Protein AF-A0A2D7C9S3-F1 (afdb_monomer)

Structure (mmCIF, N/CA/C/O backbone):
data_AF-A0A2D7C9S3-F1
#
_entry.id   AF-A0A2D7C9S3-F1
#
loop_
_atom_site.group_PDB
_atom_site.id
_atom_site.type_symbol
_atom_site.label_atom_id
_atom_site.label_alt_id
_atom_site.label_comp_id
_atom_site.label_asym_id
_atom_site.label_entity_id
_atom_site.label_seq_id
_atom_site.pdbx_PDB_ins_code
_atom_site.Cartn_x
_atom_site.Cartn_y
_atom_site.Cartn_z
_atom_site.occupancy
_atom_site.B_iso_or_equiv
_atom_site.auth_seq_id
_atom_site.auth_comp_id
_atom_site.auth_asym_id
_atom_site.auth_atom_id
_atom_site.pdbx_PDB_model_num
ATOM 1 N N . MET A 1 1 ? 10.545 8.474 28.467 1.00 36.41 1 MET A N 1
ATOM 2 C CA . MET A 1 1 ? 10.982 9.763 27.896 1.00 36.41 1 MET A CA 1
ATOM 3 C C . MET A 1 1 ? 9.740 10.433 27.355 1.00 36.41 1 MET A C 1
ATOM 5 O O . MET A 1 1 ? 9.223 9.983 26.340 1.00 36.41 1 MET A O 1
ATOM 9 N N . ASP A 1 2 ? 9.229 11.434 28.063 1.00 43.22 2 ASP A N 1
ATOM 10 C CA . ASP A 1 2 ? 8.095 12.221 27.586 1.00 43.22 2 ASP A CA 1
ATOM 11 C C . ASP A 1 2 ? 8.620 13.209 26.546 1.00 43.22 2 ASP A C 1
ATOM 13 O O . ASP A 1 2 ? 9.109 14.291 26.872 1.00 43.22 2 ASP A O 1
ATOM 17 N N . PHE A 1 3 ? 8.597 12.805 25.275 1.00 52.19 3 PHE A N 1
ATOM 18 C CA . PHE A 1 3 ? 8.871 13.719 24.173 1.00 52.19 3 PHE A CA 1
ATOM 19 C C . PHE A 1 3 ? 7.707 14.703 24.079 1.00 52.19 3 PHE A C 1
ATOM 21 O O . PHE A 1 3 ? 6.694 14.455 23.428 1.00 52.19 3 PHE A O 1
ATOM 28 N N . ASN A 1 4 ? 7.853 15.829 24.772 1.00 63.62 4 ASN A N 1
ATOM 29 C CA . ASN A 1 4 ? 6.900 16.928 24.772 1.00 63.62 4 ASN A CA 1
ATOM 30 C C . ASN A 1 4 ? 7.061 17.735 23.472 1.00 63.62 4 ASN A C 1
ATOM 32 O O . ASN A 1 4 ? 7.502 18.882 23.465 1.00 63.62 4 ASN A O 1
ATOM 36 N N . VAL A 1 5 ? 6.784 17.099 22.332 1.00 61.91 5 VAL A N 1
ATOM 37 C CA . VAL A 1 5 ? 6.751 17.793 21.043 1.00 61.91 5 VAL A CA 1
ATOM 38 C C . VAL A 1 5 ? 5.531 18.728 21.060 1.00 61.91 5 VAL A C 1
ATOM 40 O O . VAL A 1 5 ? 4.441 18.291 21.447 1.00 61.91 5 VAL A O 1
ATOM 43 N N . PRO A 1 6 ? 5.664 20.011 20.678 1.00 70.81 6 PRO A N 1
ATOM 44 C CA . PRO A 1 6 ? 4.542 20.944 20.657 1.00 70.81 6 PRO A CA 1
ATOM 45 C C . PRO A 1 6 ? 3.379 20.401 19.819 1.00 70.81 6 PRO A C 1
ATOM 47 O O . PRO A 1 6 ? 3.590 19.911 18.712 1.00 70.81 6 PRO A O 1
ATOM 50 N N . LYS A 1 7 ? 2.137 20.525 20.310 1.00 64.62 7 LYS A N 1
ATOM 51 C CA . LYS A 1 7 ? 0.936 20.019 19.613 1.00 64.62 7 LYS A CA 1
ATOM 52 C C . LYS A 1 7 ? 0.802 20.539 18.172 1.00 64.62 7 LYS A C 1
ATOM 54 O O . LYS A 1 7 ? 0.342 19.809 17.301 1.00 64.62 7 LYS A O 1
ATOM 59 N N . SER A 1 8 ? 1.249 21.771 17.923 1.00 57.06 8 SER A N 1
ATOM 60 C CA . SER A 1 8 ? 1.303 22.391 16.595 1.00 57.06 8 SER A CA 1
ATOM 61 C C . SER A 1 8 ? 2.258 21.670 15.641 1.00 57.06 8 SER A C 1
ATOM 63 O O . SER A 1 8 ? 1.963 21.555 14.454 1.00 57.06 8 SER A O 1
ATOM 65 N N . LEU A 1 9 ? 3.367 21.119 16.144 1.00 57.47 9 LEU A N 1
ATOM 66 C CA . LEU A 1 9 ? 4.327 20.401 15.315 1.00 57.47 9 LEU A CA 1
ATOM 67 C C . LEU A 1 9 ? 3.671 19.170 14.674 1.00 57.47 9 LEU A C 1
ATOM 69 O O . LEU A 1 9 ? 3.853 18.967 13.488 1.00 57.47 9 LEU A O 1
ATOM 73 N N . TYR A 1 10 ? 2.837 18.410 15.393 1.00 63.81 10 TYR A N 1
ATOM 74 C CA . TYR A 1 10 ? 2.215 17.184 14.864 1.00 63.81 10 TYR A CA 1
ATOM 75 C C . TYR A 1 10 ? 1.229 17.407 13.712 1.00 63.81 10 TYR A C 1
ATOM 77 O O . TYR A 1 10 ? 1.086 16.537 12.858 1.00 63.81 10 TYR A O 1
ATOM 85 N N . ALA A 1 11 ? 0.522 18.539 13.696 1.00 66.94 11 ALA A N 1
ATOM 86 C CA . ALA A 1 11 ? -0.452 18.835 12.646 1.00 66.94 11 ALA A CA 1
ATOM 87 C C . ALA A 1 11 ? 0.212 19.457 11.411 1.00 66.94 11 ALA A C 1
ATOM 89 O O . ALA A 1 11 ? -0.194 19.191 10.282 1.00 66.94 11 ALA A O 1
ATOM 90 N N . HIS A 1 12 ? 1.241 20.282 11.621 1.00 72.94 12 HIS A N 1
ATOM 91 C CA . HIS A 1 12 ? 1.916 20.983 10.534 1.00 72.94 12 HIS A CA 1
ATOM 92 C C . HIS A 1 12 ? 3.036 20.154 9.899 1.00 72.94 12 HIS A C 1
ATOM 94 O O . HIS A 1 12 ? 3.286 20.320 8.708 1.00 72.94 12 HIS A O 1
ATOM 100 N N . THR A 1 13 ? 3.684 19.239 10.631 1.00 75.75 13 THR A N 1
ATOM 101 C CA . THR A 1 13 ? 4.796 18.441 10.087 1.00 75.75 13 THR A CA 1
ATOM 102 C C . THR A 1 13 ? 4.417 17.596 8.871 1.00 75.75 13 THR A C 1
ATOM 104 O O . THR A 1 13 ? 5.169 17.669 7.900 1.00 75.75 13 THR A O 1
ATOM 107 N N . PRO A 1 14 ? 3.277 16.872 8.807 1.00 74.38 14 PRO A N 1
ATOM 108 C CA . PRO A 1 14 ? 2.945 16.081 7.622 1.00 74.38 14 PRO A CA 1
ATOM 109 C C . PRO A 1 14 ? 2.679 16.976 6.408 1.00 74.38 14 PRO A C 1
ATOM 111 O O . PRO A 1 14 ? 3.074 16.645 5.296 1.00 74.38 14 PRO A O 1
ATOM 114 N N . ILE A 1 15 ? 2.065 18.144 6.632 1.00 78.75 15 ILE A N 1
ATOM 115 C CA . ILE A 1 15 ? 1.752 19.121 5.584 1.00 78.75 15 ILE A CA 1
ATOM 116 C C . ILE A 1 15 ? 3.036 19.756 5.043 1.00 78.75 15 ILE A C 1
ATOM 118 O O . ILE A 1 15 ? 3.211 19.843 3.832 1.00 78.75 15 ILE A O 1
ATOM 122 N N . ILE A 1 16 ? 3.951 20.166 5.923 1.00 84.00 16 ILE A N 1
ATOM 123 C CA . ILE A 1 16 ? 5.240 20.754 5.535 1.00 84.00 16 ILE A CA 1
ATOM 124 C C . ILE A 1 16 ? 6.084 19.733 4.770 1.00 84.00 16 ILE A C 1
ATOM 126 O O . ILE A 1 16 ? 6.643 20.076 3.732 1.00 84.00 16 ILE A O 1
ATOM 130 N N . ILE A 1 17 ? 6.140 18.481 5.238 1.00 82.12 17 ILE A N 1
ATOM 131 C CA . ILE A 1 17 ? 6.834 17.396 4.531 1.00 82.12 17 ILE A CA 1
ATOM 132 C C . ILE A 1 17 ? 6.201 17.179 3.153 1.00 82.12 17 ILE A C 1
ATOM 134 O O . ILE A 1 17 ? 6.922 17.141 2.162 1.00 82.12 17 ILE A O 1
ATOM 138 N N . MET A 1 18 ? 4.870 17.108 3.066 1.00 80.94 18 MET A N 1
ATOM 139 C CA . MET A 1 18 ? 4.160 16.932 1.796 1.00 80.94 18 MET A CA 1
ATOM 140 C C . MET A 1 18 ? 4.457 18.071 0.810 1.00 80.94 18 MET A C 1
ATOM 142 O O . MET A 1 18 ? 4.811 17.808 -0.335 1.00 80.94 18 MET A O 1
ATOM 146 N N . ILE A 1 19 ? 4.370 19.330 1.250 1.00 86.50 19 ILE A N 1
ATOM 147 C CA . ILE A 1 19 ? 4.695 20.496 0.414 1.00 86.50 19 ILE A CA 1
ATOM 148 C C . ILE A 1 19 ? 6.166 20.457 -0.008 1.00 86.50 19 ILE A C 1
ATOM 150 O O . ILE A 1 19 ? 6.468 20.684 -1.175 1.00 86.50 19 ILE A O 1
ATOM 154 N N . GLY A 1 20 ? 7.078 20.134 0.911 1.00 87.81 20 GLY A N 1
ATOM 155 C CA . GLY A 1 20 ? 8.504 20.008 0.618 1.00 87.81 20 GLY A CA 1
ATOM 156 C C . GLY A 1 20 ? 8.798 18.941 -0.437 1.00 87.81 20 GLY A C 1
ATOM 157 O O . GLY A 1 20 ? 9.575 19.197 -1.354 1.00 87.81 20 GLY A O 1
ATOM 158 N N . LEU A 1 21 ? 8.137 17.783 -0.362 1.00 82.12 21 LEU A N 1
ATOM 159 C CA . LEU A 1 21 ? 8.250 16.715 -1.359 1.00 82.12 21 LEU A CA 1
ATOM 160 C C . LEU A 1 21 ? 7.707 17.151 -2.725 1.00 82.12 21 LEU A C 1
ATOM 162 O O . LEU A 1 21 ? 8.371 16.926 -3.734 1.00 82.12 21 LEU A O 1
ATOM 166 N N . ILE A 1 22 ? 6.553 17.826 -2.763 1.00 85.00 22 ILE A N 1
ATOM 167 C CA . ILE A 1 22 ? 5.975 18.364 -4.006 1.00 85.00 22 ILE A CA 1
ATOM 168 C C . ILE A 1 22 ? 6.915 19.397 -4.636 1.00 85.00 22 ILE A C 1
ATOM 170 O O . ILE A 1 22 ? 7.186 19.337 -5.832 1.00 85.00 22 ILE A O 1
ATOM 174 N N . LEU A 1 23 ? 7.447 20.332 -3.847 1.00 87.69 23 LEU A N 1
ATOM 175 C CA . LEU A 1 23 ? 8.379 21.344 -4.344 1.00 87.69 23 LEU A CA 1
ATOM 176 C C . LEU A 1 23 ? 9.685 20.717 -4.836 1.00 87.69 23 LEU A C 1
ATOM 178 O O . LEU A 1 23 ? 10.147 21.065 -5.918 1.00 87.69 23 LEU A O 1
ATOM 182 N N . CYS A 1 24 ? 10.250 19.768 -4.085 1.00 83.44 24 CYS A N 1
ATOM 183 C CA . CYS A 1 24 ? 11.428 19.005 -4.501 1.00 83.44 24 CYS A CA 1
ATOM 184 C C . CYS A 1 24 ? 11.190 18.322 -5.853 1.00 83.44 24 CYS A C 1
ATOM 186 O O . CYS A 1 24 ? 12.020 18.416 -6.753 1.00 83.44 24 CYS A O 1
ATOM 188 N N . PHE A 1 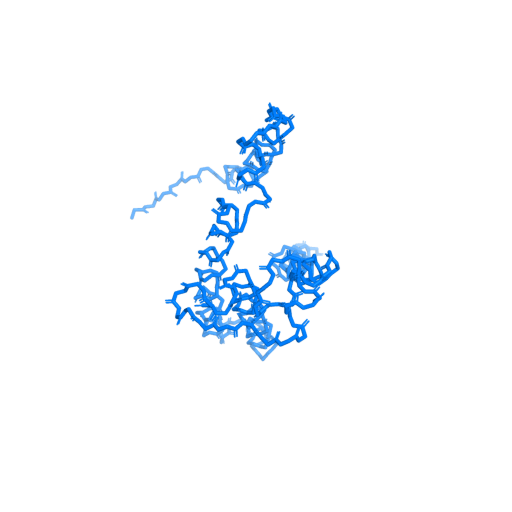25 ? 10.015 17.716 -6.022 1.00 79.69 25 PHE A N 1
ATOM 189 C CA . PHE A 1 25 ? 9.621 17.054 -7.258 1.00 79.69 25 PHE A CA 1
ATOM 190 C C . PHE A 1 25 ? 9.501 18.017 -8.445 1.00 79.69 25 PHE A C 1
ATOM 192 O O . PHE A 1 25 ? 10.015 17.728 -9.520 1.00 79.69 25 PHE A O 1
ATOM 199 N N . ILE A 1 26 ? 8.860 19.175 -8.260 1.00 83.75 26 ILE A N 1
ATOM 200 C CA . ILE A 1 26 ? 8.714 20.188 -9.320 1.00 83.75 26 ILE A CA 1
ATOM 201 C C . ILE A 1 26 ? 10.080 20.760 -9.730 1.00 83.75 26 ILE A C 1
ATOM 203 O O . ILE A 1 26 ? 10.286 21.109 -10.889 1.00 83.75 26 ILE A O 1
ATOM 207 N N . MET A 1 27 ? 11.010 20.867 -8.781 1.00 85.69 27 MET A N 1
ATOM 208 C CA . MET A 1 27 ? 12.343 21.434 -8.999 1.00 85.69 27 MET A CA 1
ATOM 209 C C . MET A 1 27 ? 13.360 20.412 -9.538 1.00 85.69 27 MET A C 1
ATOM 211 O O . MET A 1 27 ? 14.462 20.810 -9.913 1.00 85.69 27 MET A O 1
ATOM 215 N N . LEU A 1 28 ? 13.027 19.114 -9.578 1.00 83.19 28 LEU A N 1
ATOM 216 C CA . LEU A 1 28 ? 13.909 18.069 -10.104 1.00 83.19 28 LEU A CA 1
ATOM 217 C C . LEU A 1 28 ? 14.047 18.199 -11.6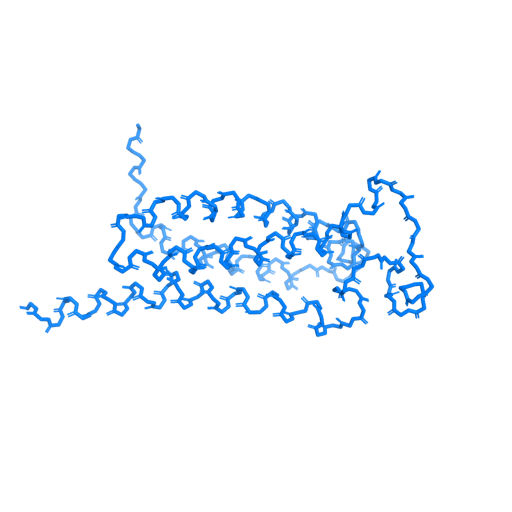34 1.00 83.19 28 LEU A C 1
ATOM 219 O O . LEU A 1 28 ? 13.047 18.094 -12.353 1.00 83.19 28 LEU A O 1
ATOM 223 N N . PRO A 1 29 ? 15.272 18.394 -12.163 1.00 84.12 29 PRO A N 1
ATOM 224 C CA . PRO A 1 29 ? 15.496 18.465 -13.601 1.00 84.12 29 PRO A CA 1
ATOM 225 C C . PRO A 1 29 ? 15.111 17.155 -14.290 1.00 84.12 29 PRO A C 1
ATOM 227 O O . PRO A 1 29 ? 15.515 16.078 -13.853 1.00 84.12 29 PRO A O 1
ATOM 230 N N . GLN A 1 30 ? 14.379 17.257 -15.400 1.00 81.62 30 GLN A N 1
ATOM 231 C CA . GLN A 1 30 ? 14.063 16.111 -16.252 1.00 81.62 30 GLN A CA 1
ATOM 232 C C . GLN A 1 30 ? 15.365 15.554 -16.851 1.00 81.62 30 GLN A C 1
ATOM 234 O O . GLN A 1 30 ? 16.146 16.295 -17.451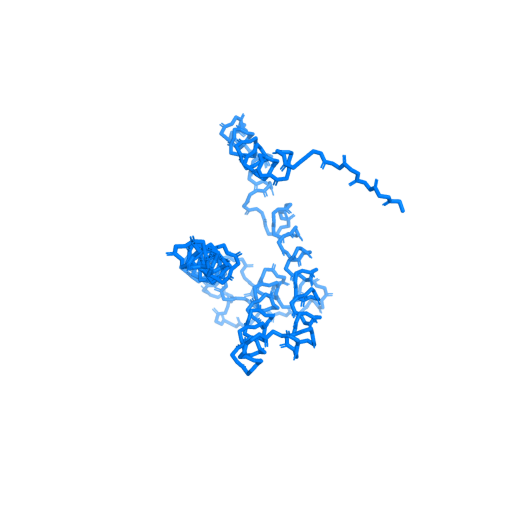 1.00 81.62 30 GLN A O 1
ATOM 239 N N . GLY A 1 31 ? 15.628 14.261 -16.661 1.00 83.38 31 GLY A N 1
ATOM 240 C CA . GLY A 1 31 ? 16.867 13.614 -17.092 1.00 83.38 31 GLY A CA 1
ATOM 241 C C . GLY A 1 31 ? 17.034 12.200 -16.524 1.00 83.38 31 GLY A C 1
ATOM 242 O O . GLY A 1 31 ? 16.142 11.710 -15.834 1.00 83.38 31 GLY A O 1
ATOM 243 N N . PRO A 1 32 ? 18.185 11.542 -16.752 1.00 83.44 32 PRO A N 1
ATOM 244 C CA . PRO A 1 32 ? 18.399 10.147 -16.349 1.00 83.44 32 PRO A CA 1
ATOM 245 C C . PRO A 1 32 ? 18.199 9.893 -14.850 1.00 83.44 32 PRO A C 1
ATOM 247 O O . PRO A 1 32 ? 17.701 8.846 -14.455 1.00 83.44 32 PRO A O 1
ATOM 250 N N . PHE A 1 33 ? 18.552 10.867 -14.008 1.00 80.75 33 PHE A N 1
ATOM 251 C CA . PHE A 1 33 ? 18.339 10.785 -12.563 1.00 80.75 33 PHE A CA 1
ATOM 252 C C . PHE A 1 33 ? 16.853 10.848 -12.178 1.00 80.75 33 PHE A C 1
ATOM 254 O O . PHE A 1 33 ? 16.417 10.114 -11.297 1.00 80.75 33 PHE A O 1
ATOM 261 N N . TYR A 1 34 ? 16.073 11.692 -12.861 1.00 81.25 34 TYR A N 1
ATOM 262 C CA . TYR A 1 34 ? 14.623 11.779 -12.681 1.00 81.25 34 TYR A CA 1
ATOM 263 C C . TYR A 1 34 ? 13.947 10.460 -13.070 1.00 81.25 34 TYR A C 1
ATOM 265 O O . TYR A 1 34 ? 13.181 9.909 -12.282 1.00 81.25 34 TYR A O 1
ATOM 273 N N . GLU A 1 35 ? 14.306 9.912 -14.234 1.00 79.00 35 GLU A N 1
ATOM 274 C CA . GLU A 1 35 ? 13.806 8.616 -14.705 1.00 79.00 35 GLU A CA 1
ATOM 275 C C . GLU A 1 35 ? 14.186 7.479 -13.748 1.00 79.00 35 GLU A C 1
ATOM 277 O O . GLU A 1 35 ? 13.344 6.653 -13.410 1.00 79.00 35 GLU A O 1
ATOM 282 N N . TRP A 1 36 ? 15.415 7.468 -13.225 1.00 80.12 36 TRP A N 1
ATOM 283 C CA . TRP A 1 36 ? 15.834 6.462 -12.249 1.00 80.12 36 TRP A CA 1
ATOM 284 C C . TRP A 1 36 ? 15.032 6.528 -10.941 1.00 80.12 36 TRP A C 1
ATOM 286 O O . TRP A 1 36 ? 14.607 5.493 -10.432 1.00 80.12 36 TRP A O 1
ATOM 296 N N . ILE A 1 37 ? 14.767 7.726 -10.407 1.00 77.31 37 ILE A N 1
ATOM 297 C CA . ILE A 1 37 ? 13.967 7.873 -9.181 1.00 77.31 37 ILE A CA 1
ATOM 298 C C . ILE A 1 37 ? 12.520 7.411 -9.394 1.00 77.31 37 ILE A C 1
ATOM 300 O O . ILE A 1 37 ? 11.959 6.786 -8.491 1.00 77.31 37 ILE A O 1
ATOM 304 N N . LEU A 1 38 ? 11.918 7.749 -10.541 1.00 72.56 38 LEU A N 1
ATOM 305 C CA . LEU A 1 38 ? 10.463 7.699 -10.732 1.00 72.56 38 LEU A CA 1
ATOM 306 C C . LEU A 1 38 ? 9.930 6.561 -11.582 1.00 72.56 38 LEU A C 1
ATOM 308 O O . LEU A 1 38 ? 8.784 6.174 -11.389 1.00 72.56 38 LEU A O 1
ATOM 312 N N . ARG A 1 39 ? 10.696 6.126 -12.576 1.00 66.62 39 ARG A N 1
ATOM 313 C CA . ARG A 1 39 ? 10.200 5.303 -13.686 1.00 66.62 39 ARG A CA 1
ATOM 314 C C . ARG A 1 39 ? 11.036 4.055 -13.929 1.00 66.62 39 ARG A C 1
ATOM 316 O O . ARG A 1 39 ? 10.744 3.312 -14.859 1.00 66.62 39 ARG A O 1
ATOM 323 N N . SER A 1 40 ? 12.089 3.841 -13.141 1.00 67.62 40 SER A N 1
ATOM 324 C CA . SER A 1 40 ? 12.868 2.613 -13.241 1.00 67.62 40 SER A CA 1
ATOM 325 C C . SER A 1 40 ? 12.276 1.513 -12.364 1.00 67.62 40 SER A C 1
ATOM 327 O O . SER A 1 40 ? 11.869 1.788 -11.243 1.00 67.62 40 SER A O 1
ATOM 329 N N . GLU A 1 41 ? 12.330 0.284 -12.880 1.00 58.00 41 GLU A N 1
ATOM 330 C CA . GLU A 1 41 ? 11.970 -1.008 -12.252 1.00 58.00 41 GLU A CA 1
ATOM 331 C C . GLU A 1 41 ? 12.775 -1.322 -10.968 1.00 58.00 41 GLU A C 1
ATOM 333 O O . GLU A 1 41 ? 12.473 -2.210 -10.177 1.00 58.00 41 GLU A O 1
ATOM 338 N N . TYR A 1 42 ? 13.870 -0.586 -10.758 1.00 64.81 42 TYR A N 1
ATOM 339 C CA . TYR A 1 42 ? 14.676 -0.611 -9.534 1.00 64.81 42 TYR A CA 1
ATOM 340 C C . TYR A 1 42 ? 14.692 0.765 -8.880 1.00 64.81 42 TYR A C 1
ATOM 342 O O . TYR A 1 42 ? 15.650 1.155 -8.200 1.00 64.81 42 TYR A O 1
ATOM 350 N N . GLY A 1 43 ? 13.638 1.529 -9.134 1.00 75.06 43 GLY A N 1
ATOM 351 C CA . GLY A 1 43 ? 13.523 2.903 -8.720 1.00 75.06 43 GLY A CA 1
ATOM 352 C C . GLY A 1 43 ? 13.496 2.999 -7.213 1.00 75.06 43 GLY A C 1
ATOM 353 O O . GLY A 1 43 ? 13.076 2.095 -6.481 1.00 75.06 43 GLY A O 1
ATOM 354 N N . VAL A 1 44 ? 13.954 4.145 -6.727 1.00 81.12 44 VAL A N 1
ATOM 355 C CA . VAL A 1 44 ? 13.918 4.444 -5.296 1.00 81.12 44 VAL A CA 1
ATOM 356 C C . VAL A 1 44 ? 12.475 4.379 -4.788 1.00 81.12 44 VAL A C 1
ATOM 358 O O . VAL A 1 44 ? 12.239 3.905 -3.681 1.00 81.12 44 VAL A O 1
ATOM 361 N N . ILE A 1 45 ? 11.502 4.809 -5.595 1.00 83.81 45 ILE A N 1
ATOM 362 C CA . ILE A 1 45 ? 10.099 4.879 -5.181 1.00 83.81 45 ILE A CA 1
ATOM 363 C C . ILE A 1 45 ? 9.451 3.502 -5.052 1.00 83.81 45 ILE A C 1
ATOM 365 O O . ILE A 1 45 ? 8.784 3.275 -4.045 1.00 83.81 45 ILE A O 1
ATOM 369 N N . GLU A 1 46 ? 9.655 2.583 -5.994 1.00 84.56 46 GLU A N 1
ATOM 370 C CA . GLU A 1 46 ? 9.089 1.227 -5.913 1.00 84.56 46 GLU A CA 1
ATOM 371 C C . GLU A 1 46 ? 9.637 0.494 -4.684 1.00 84.56 46 GLU A C 1
ATOM 373 O O . GLU A 1 46 ? 8.880 0.048 -3.823 1.00 84.56 46 GLU A O 1
ATOM 378 N N . ASN A 1 47 ? 10.962 0.512 -4.494 1.00 88.56 47 ASN A N 1
ATOM 379 C CA . ASN A 1 47 ? 11.607 -0.108 -3.332 1.00 88.56 47 ASN A CA 1
ATOM 380 C C . ASN A 1 47 ? 11.148 0.494 -1.997 1.00 88.56 47 ASN A C 1
ATOM 382 O O . ASN A 1 47 ? 10.902 -0.230 -1.026 1.00 88.56 47 ASN A O 1
ATOM 386 N N . LEU A 1 48 ? 11.006 1.821 -1.930 1.00 90.75 48 LEU A N 1
ATOM 387 C CA . LEU A 1 48 ? 10.437 2.473 -0.753 1.00 90.75 48 LEU A CA 1
ATOM 388 C C . LEU A 1 48 ? 8.969 2.089 -0.561 1.00 90.75 48 LEU A C 1
ATOM 390 O O . LEU A 1 48 ? 8.554 1.871 0.575 1.00 90.75 48 LEU A O 1
ATOM 394 N N . THR A 1 49 ? 8.189 1.964 -1.633 1.00 91.00 49 THR A N 1
ATOM 395 C CA . THR A 1 49 ? 6.782 1.552 -1.564 1.00 91.00 49 THR A CA 1
ATOM 396 C C . THR A 1 49 ? 6.662 0.137 -1.008 1.00 91.00 49 THR A C 1
ATOM 398 O O . THR A 1 49 ? 5.887 -0.066 -0.073 1.00 91.00 49 THR A O 1
ATOM 401 N N . ILE A 1 50 ? 7.483 -0.813 -1.465 1.00 93.88 50 ILE A N 1
ATOM 402 C CA . ILE A 1 50 ? 7.559 -2.175 -0.906 1.00 93.88 50 ILE A CA 1
ATOM 403 C C . ILE A 1 50 ? 7.883 -2.122 0.595 1.00 93.88 50 ILE A C 1
ATOM 405 O O . ILE A 1 50 ? 7.185 -2.721 1.416 1.00 93.88 50 ILE A O 1
ATOM 409 N N . LEU A 1 51 ? 8.912 -1.363 0.986 1.00 94.81 51 LEU A N 1
ATOM 410 C CA . LEU A 1 51 ? 9.323 -1.252 2.387 1.00 94.81 51 LEU A CA 1
ATOM 411 C C . LEU A 1 51 ? 8.219 -0.647 3.269 1.00 94.81 51 LEU A C 1
ATOM 413 O O . LEU A 1 51 ? 7.891 -1.188 4.329 1.00 94.81 51 LEU A O 1
ATOM 417 N N . TYR A 1 52 ? 7.637 0.476 2.849 1.00 94.12 52 TYR A N 1
ATOM 418 C CA . TYR A 1 52 ? 6.620 1.175 3.629 1.00 94.12 52 TYR A CA 1
ATOM 419 C C . TYR A 1 52 ? 5.309 0.398 3.697 1.00 94.12 52 TYR A C 1
ATOM 421 O O . TYR A 1 52 ? 4.694 0.365 4.763 1.00 94.12 52 TYR A O 1
ATOM 429 N N . THR A 1 53 ? 4.893 -0.264 2.615 1.00 95.69 53 THR A N 1
ATOM 430 C CA . THR A 1 53 ? 3.703 -1.128 2.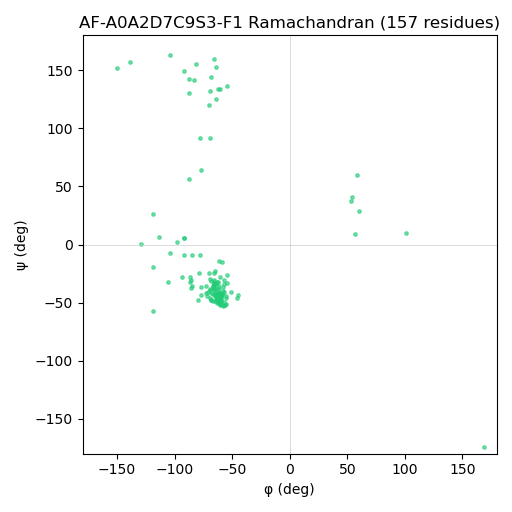629 1.00 95.69 53 THR A CA 1
ATOM 431 C C . THR A 1 53 ? 3.904 -2.343 3.530 1.00 95.69 53 THR A C 1
ATOM 433 O O . THR A 1 53 ? 2.995 -2.668 4.293 1.00 95.69 53 THR A O 1
ATOM 436 N N . ALA A 1 54 ? 5.100 -2.943 3.564 1.00 97.06 54 ALA A N 1
ATOM 437 C CA . ALA A 1 54 ? 5.425 -4.029 4.491 1.00 97.06 54 ALA A CA 1
ATOM 438 C C . ALA A 1 54 ? 5.367 -3.582 5.963 1.00 97.06 54 ALA A C 1
ATOM 440 O O . ALA A 1 54 ? 4.710 -4.222 6.790 1.00 97.06 54 ALA A O 1
ATOM 441 N N . ILE A 1 55 ? 5.994 -2.449 6.302 1.00 97.50 55 ILE A N 1
ATOM 442 C CA . ILE A 1 55 ? 5.933 -1.881 7.661 1.00 97.50 55 ILE A CA 1
ATOM 443 C C . ILE A 1 55 ? 4.482 -1.547 8.032 1.00 97.50 55 ILE A C 1
ATOM 445 O O . ILE A 1 55 ? 4.014 -1.899 9.119 1.00 97.50 55 ILE A O 1
ATOM 449 N N . ALA A 1 56 ? 3.746 -0.903 7.126 1.00 95.19 56 ALA A N 1
ATOM 450 C CA . ALA A 1 56 ? 2.351 -0.546 7.339 1.00 95.19 56 ALA A CA 1
ATOM 451 C C . ALA A 1 56 ? 1.460 -1.784 7.509 1.00 95.19 56 ALA A C 1
ATOM 453 O O . ALA A 1 56 ? 0.564 -1.762 8.351 1.00 95.19 56 ALA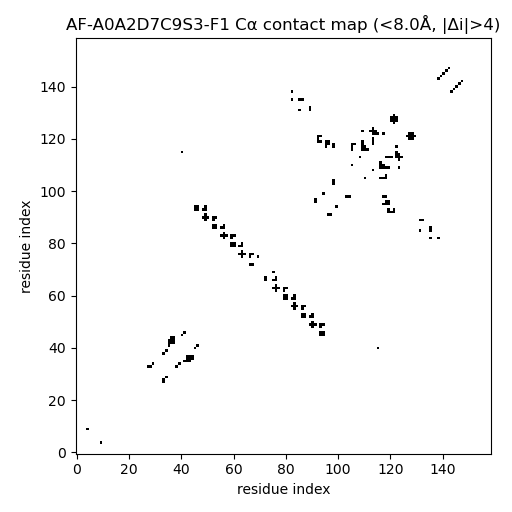 A O 1
ATOM 454 N N . ALA A 1 57 ? 1.713 -2.876 6.781 1.00 97.44 57 ALA A N 1
ATOM 455 C CA . ALA A 1 57 ? 0.982 -4.131 6.932 1.00 97.44 57 ALA A CA 1
ATOM 456 C C . ALA A 1 57 ? 1.195 -4.739 8.327 1.00 97.44 57 ALA A C 1
ATOM 458 O O . ALA A 1 57 ? 0.232 -5.155 8.969 1.00 97.44 57 ALA A O 1
ATOM 459 N N . ILE 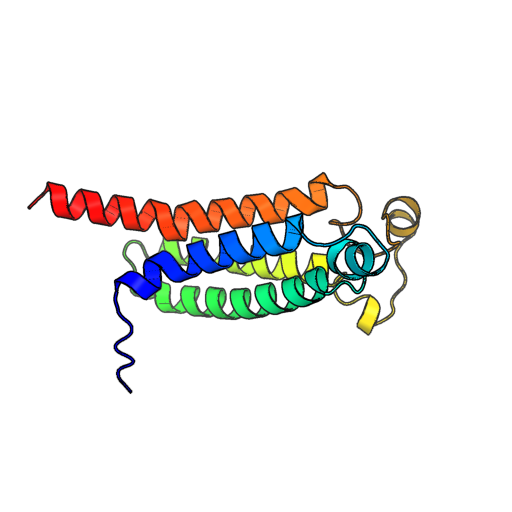A 1 58 ? 2.425 -4.712 8.854 1.00 97.44 58 ILE A N 1
ATOM 460 C CA . ILE A 1 58 ? 2.718 -5.160 10.228 1.00 97.44 58 ILE A CA 1
ATOM 461 C C . ILE A 1 58 ? 1.956 -4.306 11.250 1.00 97.44 58 ILE A C 1
ATOM 463 O O . ILE A 1 58 ? 1.361 -4.834 12.195 1.00 97.44 58 ILE A O 1
ATOM 467 N N . ILE A 1 59 ? 1.938 -2.985 11.059 1.00 95.62 59 ILE A N 1
ATOM 468 C CA . ILE A 1 59 ? 1.176 -2.069 11.915 1.00 95.62 59 ILE A CA 1
ATOM 469 C C . ILE A 1 59 ? -0.322 -2.388 11.831 1.00 95.62 59 ILE A C 1
ATOM 471 O O . ILE A 1 59 ? -0.959 -2.575 12.868 1.00 95.62 59 ILE A O 1
ATOM 475 N N . ALA A 1 60 ? -0.881 -2.516 10.625 1.00 95.19 60 ALA A N 1
ATOM 476 C CA . ALA A 1 60 ? -2.289 -2.838 10.400 1.00 95.19 60 ALA A CA 1
ATOM 477 C C . ALA A 1 60 ? -2.677 -4.175 11.046 1.00 95.19 60 ALA A C 1
ATOM 479 O O . ALA A 1 60 ? -3.693 -4.255 11.736 1.00 95.19 60 ALA A O 1
ATOM 480 N N . TYR A 1 61 ? -1.831 -5.198 10.927 1.00 97.00 61 TYR A N 1
ATOM 481 C CA . TYR A 1 61 ? -2.025 -6.483 11.592 1.00 97.00 61 TYR A CA 1
ATOM 482 C C . TYR A 1 61 ? -2.093 -6.350 13.120 1.00 97.00 61 TYR A C 1
ATOM 484 O O . TYR A 1 61 ? -2.963 -6.934 13.772 1.00 97.00 61 TYR A O 1
ATOM 492 N N . ASN A 1 62 ? -1.219 -5.537 13.716 1.00 95.31 62 ASN A N 1
ATOM 493 C CA . ASN A 1 62 ? -1.275 -5.265 15.152 1.00 95.31 62 ASN A CA 1
ATOM 494 C C . ASN A 1 62 ? -2.541 -4.480 15.541 1.00 95.31 62 ASN A C 1
ATOM 496 O O . ASN A 1 62 ? -3.140 -4.768 16.581 1.00 95.31 62 ASN A O 1
ATOM 500 N N . LEU A 1 63 ? -3.018 -3.564 14.691 1.00 92.81 63 LEU A N 1
ATOM 501 C CA . LEU A 1 63 ? -4.277 -2.837 14.907 1.00 92.81 63 LEU A CA 1
ATOM 502 C C . LEU A 1 63 ? -5.504 -3.759 14.916 1.00 92.81 63 LEU A C 1
ATOM 504 O O . LEU A 1 63 ? -6.432 -3.520 15.692 1.00 92.81 63 LEU A O 1
ATOM 508 N N . ILE A 1 64 ? -5.501 -4.861 14.155 1.00 94.88 64 ILE A N 1
ATOM 509 C CA . ILE A 1 64 ? -6.563 -5.883 14.234 1.00 94.88 64 ILE A CA 1
ATOM 510 C C . ILE A 1 64 ? -6.683 -6.416 15.668 1.00 94.88 64 ILE A C 1
ATOM 512 O O . ILE A 1 64 ? -7.793 -6.576 16.176 1.00 94.88 64 ILE A O 1
ATOM 516 N N . LYS A 1 65 ? -5.564 -6.642 16.365 1.00 92.19 65 LYS A N 1
ATOM 517 C CA . LYS A 1 65 ? -5.567 -7.128 17.757 1.00 92.19 65 LYS A CA 1
ATOM 518 C C . LYS A 1 65 ? -6.053 -6.054 18.733 1.00 92.19 65 LYS A C 1
ATOM 520 O O . LYS A 1 65 ? -6.839 -6.359 19.630 1.00 92.19 65 LYS A O 1
ATOM 525 N N . LEU A 1 66 ? -5.635 -4.802 18.533 1.00 90.31 66 LEU A N 1
ATOM 526 C CA . LEU A 1 66 ? -6.047 -3.666 19.370 1.00 90.31 66 LEU A CA 1
ATOM 527 C C . LEU A 1 66 ? -7.521 -3.284 19.183 1.00 90.31 66 LEU A C 1
ATOM 529 O O . LEU A 1 66 ? -8.135 -2.744 20.101 1.00 90.31 66 LEU A O 1
ATOM 533 N N . SER A 1 67 ? -8.119 -3.602 18.033 1.00 89.38 67 SER A N 1
ATOM 534 C CA . SER A 1 67 ? -9.520 -3.271 17.738 1.00 89.38 67 SER A CA 1
ATOM 535 C C . SER A 1 67 ? -10.541 -3.907 18.694 1.00 89.38 67 SER A C 1
ATOM 537 O O . SER A 1 67 ? -11.681 -3.451 18.764 1.00 89.38 67 SER A O 1
ATOM 539 N N . ASN A 1 68 ? -10.130 -4.902 19.492 1.00 87.69 68 ASN A N 1
ATOM 540 C CA . ASN A 1 68 ? -10.912 -5.435 20.614 1.00 87.69 68 ASN A CA 1
ATOM 541 C C . ASN A 1 68 ? -11.347 -4.360 21.621 1.00 87.69 68 ASN A C 1
ATOM 543 O O . ASN A 1 68 ? -12.368 -4.527 22.278 1.00 87.69 68 ASN A O 1
ATOM 547 N N . HIS A 1 69 ? -10.600 -3.260 21.720 1.00 86.75 69 HIS A N 1
ATOM 548 C CA . HIS A 1 69 ? -10.882 -2.155 22.636 1.00 86.75 69 HIS A CA 1
ATOM 549 C C . HIS A 1 69 ? -11.616 -0.981 21.970 1.00 86.75 69 HIS A C 1
ATOM 551 O O . HIS A 1 69 ? -11.858 0.035 22.618 1.00 86.75 69 HIS A O 1
ATOM 557 N N . LEU A 1 70 ? -11.960 -1.092 20.683 1.00 83.50 70 LEU A N 1
ATOM 558 C CA . LEU A 1 70 ? -12.661 -0.041 19.946 1.00 83.50 70 LEU A CA 1
ATOM 559 C C . LEU A 1 70 ? -14.185 -0.225 20.001 1.00 83.50 70 LEU A C 1
ATOM 561 O O . LEU A 1 70 ? -14.670 -1.362 20.040 1.00 83.50 70 LEU A O 1
ATOM 565 N N . PRO A 1 71 ? -14.959 0.878 19.949 1.00 77.50 71 PRO A N 1
ATOM 566 C CA . PRO A 1 71 ? -16.407 0.798 19.804 1.00 77.50 71 PRO A CA 1
ATOM 567 C C . PRO A 1 71 ? -16.743 0.089 18.489 1.00 77.50 71 PRO A C 1
ATOM 569 O O . PRO A 1 71 ? -16.165 0.405 17.458 1.00 77.50 71 PRO A O 1
ATOM 572 N N . ASN A 1 72 ? -17.674 -0.866 18.508 1.00 85.94 72 ASN A N 1
ATOM 573 C CA . ASN A 1 72 ? -17.973 -1.717 17.349 1.00 85.94 72 ASN A CA 1
ATOM 574 C C . ASN A 1 72 ? -16.746 -2.518 16.855 1.00 85.94 72 ASN A C 1
ATOM 576 O O . ASN A 1 72 ? -16.308 -2.424 15.706 1.00 85.94 72 ASN A O 1
ATOM 580 N N . THR A 1 73 ? -16.205 -3.351 17.748 1.00 89.94 73 THR A N 1
ATOM 581 C CA . THR A 1 73 ? -15.040 -4.222 17.524 1.00 89.94 73 THR A CA 1
ATOM 582 C C . THR A 1 73 ? -15.071 -4.974 16.194 1.00 89.94 73 THR A C 1
ATOM 584 O O . THR A 1 73 ? -14.053 -5.058 15.511 1.00 89.94 73 THR A O 1
ATOM 587 N N . ARG A 1 74 ? -16.224 -5.539 15.806 1.00 93.25 74 ARG A N 1
ATOM 588 C CA . ARG A 1 74 ? -16.330 -6.348 14.582 1.00 93.25 74 ARG A CA 1
ATOM 589 C C . ARG A 1 74 ? -16.032 -5.520 13.337 1.00 93.25 74 ARG A C 1
ATOM 591 O O . ARG A 1 74 ? -15.291 -5.985 12.478 1.00 93.25 74 ARG A O 1
ATOM 598 N N . PHE A 1 75 ? -16.581 -4.309 13.265 1.00 91.44 75 PHE A N 1
ATOM 599 C CA . PHE A 1 75 ? -16.342 -3.403 12.149 1.00 91.44 75 PHE A CA 1
ATOM 600 C C . PHE A 1 75 ? -14.854 -3.066 12.023 1.00 91.44 75 PHE A C 1
ATOM 602 O O . PHE A 1 75 ? -14.269 -3.292 10.968 1.00 91.44 75 PHE A O 1
ATOM 609 N N . PHE A 1 76 ? -14.215 -2.616 13.109 1.00 90.94 76 PHE A N 1
ATOM 610 C CA . PHE A 1 76 ? -12.799 -2.235 13.071 1.00 90.94 76 PHE A CA 1
ATOM 611 C C . PHE A 1 76 ? -11.859 -3.413 12.808 1.00 90.94 76 PHE A C 1
ATOM 613 O O . PHE A 1 76 ? -10.875 -3.245 12.093 1.00 90.94 76 PHE A O 1
ATOM 620 N N . LYS A 1 77 ? -12.172 -4.615 13.311 1.00 94.56 77 LYS A N 1
ATOM 621 C CA . LYS A 1 77 ? -11.427 -5.832 12.949 1.00 94.56 77 LYS A CA 1
ATOM 622 C C . LYS A 1 77 ? -11.431 -6.067 11.448 1.00 94.56 77 LYS A C 1
ATOM 624 O O . LYS A 1 77 ? -10.369 -6.257 10.868 1.00 94.56 77 LYS A O 1
ATOM 629 N N . VAL A 1 78 ? -12.617 -6.061 10.837 1.00 94.75 78 VAL A N 1
ATOM 630 C CA . VAL A 1 78 ? -12.766 -6.282 9.392 1.00 94.75 78 VAL A CA 1
ATOM 631 C C . VAL A 1 78 ? -12.081 -5.163 8.616 1.00 94.75 78 VAL A C 1
ATOM 633 O O . VAL A 1 78 ? -11.343 -5.446 7.680 1.00 94.75 78 VAL A O 1
ATOM 636 N N . TRP A 1 79 ? -12.254 -3.912 9.041 1.00 93.06 79 TRP A N 1
ATOM 637 C CA . TRP A 1 79 ? -11.622 -2.756 8.415 1.00 93.06 79 TRP A CA 1
ATOM 638 C C . TRP A 1 79 ? -10.094 -2.870 8.394 1.00 93.06 79 TRP A C 1
ATOM 640 O O . TRP A 1 79 ? -9.490 -2.797 7.328 1.00 93.06 79 TRP A O 1
ATOM 650 N N . PHE A 1 80 ? -9.458 -3.112 9.546 1.00 94.25 80 PHE A N 1
ATOM 651 C CA . PHE A 1 80 ? -8.002 -3.262 9.613 1.00 94.25 80 PHE A CA 1
ATOM 652 C C . PHE A 1 80 ? -7.503 -4.533 8.926 1.00 94.25 80 PHE A C 1
ATOM 654 O O . PHE A 1 80 ? -6.409 -4.515 8.372 1.00 94.25 80 PHE A O 1
ATOM 661 N N . ALA A 1 81 ? -8.290 -5.614 8.915 1.00 96.31 81 ALA A N 1
ATOM 662 C CA . ALA A 1 81 ? -7.950 -6.824 8.172 1.00 96.31 81 ALA A CA 1
ATOM 663 C C . ALA A 1 81 ? -7.920 -6.565 6.663 1.00 96.31 81 ALA A C 1
ATOM 665 O O . ALA A 1 81 ? -6.928 -6.890 6.017 1.00 96.31 81 ALA A O 1
ATOM 666 N N . LEU A 1 82 ? -8.953 -5.919 6.116 1.00 95.75 82 LEU A N 1
ATOM 667 C CA . LEU A 1 82 ? -8.980 -5.516 4.710 1.00 95.75 82 LEU A CA 1
ATOM 668 C C . LEU A 1 82 ? -7.826 -4.564 4.391 1.00 95.75 82 LEU A C 1
ATOM 670 O O . LEU A 1 82 ? -7.122 -4.776 3.414 1.00 95.75 82 LEU A O 1
ATOM 674 N N . PHE A 1 83 ? -7.573 -3.574 5.249 1.00 95.00 83 PHE A N 1
ATOM 675 C CA . PHE A 1 83 ? -6.469 -2.632 5.066 1.00 95.00 83 PHE A CA 1
ATOM 676 C C . PHE A 1 83 ? -5.102 -3.335 5.057 1.00 95.00 83 PHE A C 1
ATOM 678 O O . PHE A 1 83 ? -4.260 -3.047 4.212 1.00 95.00 83 PHE A O 1
ATOM 685 N N . CYS A 1 84 ? -4.895 -4.298 5.960 1.00 97.00 84 CYS A N 1
ATOM 686 C CA . CYS A 1 84 ? -3.688 -5.121 6.010 1.00 97.00 84 CYS A CA 1
ATOM 687 C C . CYS A 1 84 ? -3.512 -5.953 4.734 1.00 97.00 84 CYS A C 1
ATOM 689 O O . CYS A 1 84 ? -2.414 -5.997 4.189 1.00 97.00 84 CYS A O 1
ATOM 691 N N . ILE A 1 85 ? -4.580 -6.594 4.249 1.00 97.50 85 ILE A N 1
ATOM 692 C CA . ILE A 1 85 ? -4.551 -7.386 3.012 1.00 97.50 85 ILE A CA 1
ATOM 693 C C . ILE A 1 85 ? -4.229 -6.488 1.816 1.00 97.50 85 ILE A C 1
ATOM 695 O O . ILE A 1 85 ? -3.358 -6.834 1.026 1.00 97.50 85 ILE A O 1
ATOM 699 N N . SER A 1 86 ? -4.865 -5.320 1.712 1.00 96.50 86 SER A N 1
ATOM 700 C CA . SER A 1 86 ? -4.602 -4.362 0.634 1.00 96.50 86 SER A CA 1
ATOM 701 C C . SER A 1 86 ? -3.157 -3.860 0.634 1.00 96.50 86 SER A C 1
ATOM 703 O O . SER A 1 86 ? -2.574 -3.699 -0.431 1.00 96.50 86 SER A O 1
ATOM 705 N N . LEU A 1 87 ? -2.565 -3.637 1.812 1.00 97.25 87 LEU A N 1
ATOM 706 C CA . LEU A 1 87 ? -1.155 -3.254 1.940 1.00 97.25 87 LEU A CA 1
ATOM 707 C C . LEU A 1 87 ? -0.208 -4.372 1.497 1.00 97.25 87 LEU A C 1
ATOM 709 O O . LEU A 1 87 ? 0.755 -4.096 0.791 1.00 97.25 87 LEU A O 1
ATOM 713 N N . ILE A 1 88 ? -0.492 -5.621 1.881 1.00 97.81 88 ILE A N 1
ATOM 714 C CA . ILE A 1 88 ? 0.288 -6.786 1.435 1.00 97.81 88 ILE A CA 1
ATOM 715 C C . ILE A 1 88 ? 0.179 -6.940 -0.081 1.00 97.81 88 ILE A C 1
ATOM 717 O O . ILE A 1 88 ? 1.197 -7.097 -0.740 1.00 97.81 88 ILE A O 1
ATOM 721 N N . TYR A 1 89 ? -1.035 -6.860 -0.628 1.00 96.94 89 TYR A N 1
ATOM 722 C CA . TYR A 1 89 ? -1.269 -6.915 -2.069 1.00 96.94 89 TYR A CA 1
ATOM 723 C C . TYR A 1 89 ? -0.464 -5.840 -2.803 1.00 96.94 89 TYR A C 1
ATOM 725 O O . TYR A 1 89 ? 0.287 -6.169 -3.710 1.00 96.94 89 TYR A O 1
ATOM 733 N N . LEU A 1 90 ? -0.552 -4.577 -2.367 1.00 96.38 90 LEU A N 1
ATOM 734 C CA . LEU A 1 90 ? 0.181 -3.480 -2.999 1.00 96.38 90 LEU A CA 1
ATOM 735 C C . LEU A 1 90 ? 1.699 -3.695 -2.936 1.00 96.38 90 LEU A C 1
ATOM 737 O O . LEU A 1 90 ? 2.378 -3.503 -3.934 1.00 96.38 90 LEU A O 1
ATOM 741 N N . GLY A 1 91 ? 2.230 -4.118 -1.786 1.00 95.94 91 GLY A N 1
ATOM 742 C CA . GLY A 1 91 ? 3.660 -4.395 -1.648 1.00 95.94 91 GLY A CA 1
ATOM 743 C C . GLY A 1 91 ? 4.136 -5.579 -2.492 1.00 95.94 91 GLY A C 1
ATOM 744 O O . GLY A 1 91 ? 5.258 -5.552 -2.983 1.00 95.94 91 GLY A O 1
ATOM 745 N N . LEU A 1 92 ? 3.301 -6.607 -2.675 1.00 96.19 92 LEU A N 1
ATOM 746 C CA . LEU A 1 92 ? 3.615 -7.744 -3.542 1.00 96.19 92 LEU A CA 1
ATOM 747 C C . LEU A 1 92 ? 3.554 -7.375 -5.021 1.00 96.19 92 LEU A C 1
ATOM 749 O O . LEU A 1 92 ? 4.442 -7.792 -5.753 1.00 96.19 92 LEU A O 1
ATOM 753 N N . GLU A 1 93 ? 2.560 -6.595 -5.445 1.00 95.75 93 GLU A N 1
ATOM 754 C CA . GLU A 1 93 ? 2.487 -6.067 -6.811 1.00 95.75 93 GLU A CA 1
ATOM 755 C C . GLU A 1 93 ? 3.758 -5.284 -7.147 1.00 95.75 93 GLU A C 1
ATOM 757 O O . GLU A 1 93 ? 4.440 -5.636 -8.100 1.00 95.75 93 GLU A O 1
ATOM 762 N N . GLU A 1 94 ? 4.145 -4.331 -6.291 1.00 93.44 94 GLU A N 1
ATOM 763 C CA . GLU A 1 94 ? 5.356 -3.515 -6.471 1.00 93.44 94 GLU A CA 1
ATOM 764 C C . GLU A 1 94 ? 6.659 -4.326 -6.386 1.00 93.44 94 GLU A C 1
ATOM 766 O O . GLU A 1 94 ? 7.674 -3.918 -6.932 1.00 93.44 94 GLU A O 1
ATOM 771 N N . ALA A 1 95 ? 6.652 -5.477 -5.707 1.00 93.75 95 ALA A N 1
ATOM 772 C CA . ALA A 1 95 ? 7.799 -6.384 -5.626 1.00 93.75 95 ALA A CA 1
ATOM 773 C C . ALA A 1 95 ? 7.799 -7.470 -6.714 1.00 93.75 95 ALA A C 1
ATOM 775 O O . ALA A 1 95 ? 8.594 -8.416 -6.629 1.00 93.75 95 ALA A O 1
ATOM 776 N N . SER A 1 96 ? 6.859 -7.418 -7.660 1.00 94.62 96 SER A N 1
ATOM 777 C CA . SER A 1 96 ? 6.665 -8.453 -8.685 1.00 94.62 96 SER A CA 1
ATOM 778 C C . SER A 1 96 ? 6.523 -9.846 -8.072 1.00 94.62 96 SER A C 1
ATOM 780 O O . SER A 1 96 ? 7.084 -10.835 -8.538 1.00 94.62 96 SER A O 1
ATOM 782 N N . TYR A 1 97 ? 5.838 -9.905 -6.927 1.00 95.56 97 TYR A N 1
ATOM 783 C CA . TYR A 1 97 ? 5.658 -11.068 -6.056 1.00 95.56 97 TYR A CA 1
ATOM 784 C C . TYR A 1 97 ? 6.958 -11.722 -5.550 1.00 95.56 97 TYR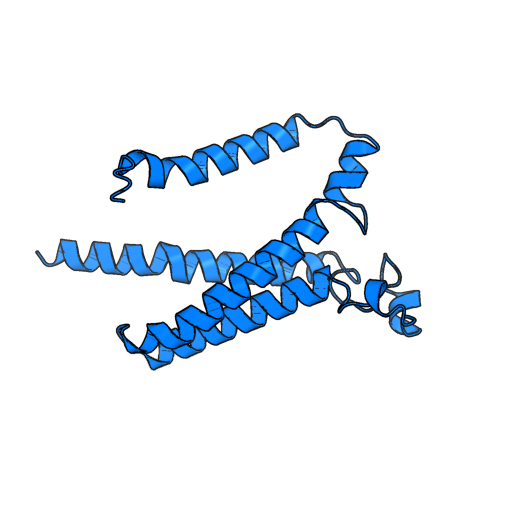 A C 1
ATOM 786 O O . TYR A 1 97 ? 6.903 -12.769 -4.905 1.00 95.56 97 TYR A O 1
ATOM 794 N N . GLY A 1 98 ? 8.122 -11.105 -5.771 1.00 94.69 98 GLY A N 1
ATOM 795 C CA . GLY A 1 98 ? 9.446 -11.660 -5.480 1.00 94.69 98 GLY A CA 1
ATOM 796 C C . GLY A 1 98 ? 10.181 -12.216 -6.704 1.00 94.69 98 GLY A C 1
ATOM 797 O O . GLY A 1 98 ? 11.232 -12.842 -6.532 1.00 94.69 98 GLY A O 1
ATOM 798 N N . GLN A 1 99 ? 9.676 -11.983 -7.920 1.00 95.12 99 GLN A N 1
ATOM 799 C CA . GLN A 1 99 ? 10.240 -12.511 -9.164 1.00 95.12 99 GLN A CA 1
ATOM 800 C C . GLN A 1 99 ? 11.738 -12.240 -9.295 1.00 95.12 99 GLN A C 1
ATOM 802 O O . GLN A 1 99 ? 12.491 -13.135 -9.660 1.00 95.12 99 GLN A O 1
ATOM 807 N N . HIS A 1 100 ? 12.205 -11.053 -8.918 1.00 90.06 100 HIS A N 1
ATOM 808 C CA . HIS A 1 100 ? 13.622 -10.686 -9.022 1.00 90.06 100 HIS A CA 1
ATOM 809 C C . HIS A 1 100 ? 14.533 -11.438 -8.051 1.00 90.06 100 HIS A C 1
ATOM 811 O O . HIS A 1 100 ? 15.702 -11.693 -8.350 1.00 90.06 100 HIS A O 1
ATOM 817 N N . ILE A 1 101 ? 14.001 -11.831 -6.894 1.00 92.38 101 ILE A N 1
ATOM 818 C CA . ILE A 1 101 ? 14.751 -12.565 -5.871 1.00 92.38 101 ILE A CA 1
ATOM 819 C C . ILE A 1 101 ? 14.845 -14.040 -6.257 1.00 92.38 101 ILE A C 1
ATOM 821 O O . ILE A 1 101 ? 15.922 -14.635 -6.208 1.00 92.38 101 ILE A O 1
ATOM 825 N N . PHE A 1 102 ? 13.715 -14.627 -6.645 1.00 95.50 102 PHE A N 1
ATOM 826 C CA . PHE A 1 102 ? 13.607 -16.057 -6.928 1.00 95.50 102 PHE A CA 1
ATOM 827 C C . PHE A 1 102 ? 13.852 -16.412 -8.399 1.00 95.50 102 PHE A C 1
ATOM 829 O O . PHE A 1 102 ? 14.005 -17.588 -8.718 1.00 95.50 102 PHE A O 1
ATOM 836 N N . LYS A 1 103 ? 13.945 -15.404 -9.271 1.00 94.25 103 LYS A N 1
ATOM 837 C CA . LYS A 1 103 ? 14.329 -15.487 -10.685 1.00 94.25 103 LYS A CA 1
ATOM 838 C C . LYS A 1 103 ? 13.498 -16.473 -11.503 1.00 94.25 103 LYS A C 1
ATOM 840 O O . LYS A 1 103 ? 14.048 -17.210 -12.318 1.00 94.25 103 LYS A O 1
ATOM 845 N N . TRP A 1 104 ? 12.186 -16.509 -11.279 1.00 96.25 104 TRP A N 1
ATOM 846 C CA . TRP A 1 104 ? 11.298 -17.268 -12.159 1.00 96.25 104 TRP A CA 1
ATOM 847 C C . TRP A 1 104 ? 10.956 -16.472 -13.421 1.00 96.25 104 TRP A C 1
ATOM 849 O O . TRP A 1 104 ? 10.981 -15.240 -13.440 1.00 96.25 104 TRP A O 1
ATOM 859 N N . GLU A 1 105 ? 10.604 -17.197 -14.475 1.00 95.50 105 GLU A N 1
ATOM 860 C CA . GLU A 1 105 ? 10.189 -16.613 -15.745 1.00 95.50 105 GLU A CA 1
ATOM 861 C C . GLU A 1 105 ? 8.706 -16.234 -15.723 1.00 95.50 105 GLU A C 1
ATOM 863 O O . GLU A 1 105 ? 7.868 -16.952 -15.169 1.00 95.50 105 GLU A O 1
ATOM 868 N N . SER A 1 106 ? 8.383 -15.100 -16.342 1.00 96.56 106 SER A N 1
ATOM 869 C CA . SER A 1 106 ? 7.001 -14.683 -16.568 1.00 96.56 106 SER A CA 1
ATOM 870 C C . SER A 1 106 ? 6.324 -15.602 -17.583 1.00 96.56 106 SER A C 1
ATOM 872 O O . SER A 1 106 ? 6.940 -16.046 -18.549 1.00 96.56 106 SER A O 1
ATOM 874 N N . SER A 1 107 ? 5.031 -15.871 -17.394 1.00 96.31 107 SER A N 1
ATOM 875 C CA . SER A 1 107 ? 4.248 -16.620 -18.386 1.00 96.31 107 SER A CA 1
ATOM 876 C C . SER A 1 107 ? 4.097 -15.835 -19.693 1.00 96.31 107 SER A C 1
ATOM 878 O O . SER A 1 107 ? 4.127 -14.606 -19.663 1.00 96.31 107 SER A O 1
ATOM 880 N N . GLU A 1 108 ? 3.791 -16.526 -20.794 1.00 97.38 108 GLU A N 1
ATOM 881 C CA . GLU A 1 108 ? 3.566 -15.943 -22.130 1.00 97.38 108 GLU A CA 1
ATOM 882 C C . GLU A 1 108 ? 2.656 -14.703 -22.107 1.00 97.38 108 GLU A C 1
ATOM 884 O O . GLU A 1 108 ? 3.034 -13.655 -22.617 1.00 97.38 108 GLU A O 1
ATOM 889 N N . TYR A 1 109 ? 1.531 -14.755 -21.383 1.00 97.19 109 TYR A N 1
ATOM 890 C CA . TYR A 1 109 ? 0.634 -13.603 -21.239 1.00 97.19 109 TYR A CA 1
ATOM 891 C C . TYR A 1 109 ? 1.333 -12.345 -20.694 1.00 97.19 109 TYR A C 1
ATOM 893 O O . TYR A 1 109 ? 1.135 -11.249 -21.214 1.00 97.19 109 TYR A O 1
ATOM 901 N N . PHE A 1 110 ? 2.149 -12.484 -19.646 1.00 96.88 110 PHE A N 1
ATOM 902 C CA . PHE A 1 110 ? 2.869 -11.358 -19.049 1.00 96.88 110 PHE A CA 1
ATOM 903 C C . PHE A 1 110 ? 4.010 -10.890 -19.954 1.00 96.88 110 PHE A C 1
ATOM 905 O O . PHE A 1 110 ? 4.220 -9.691 -20.070 1.00 96.88 110 PHE A O 1
ATOM 912 N N . LEU A 1 111 ? 4.690 -11.796 -20.660 1.00 96.62 111 LEU A N 1
ATOM 913 C CA . LEU A 1 111 ? 5.715 -11.414 -21.636 1.00 96.62 111 LEU A CA 1
ATOM 914 C C . LEU A 1 111 ? 5.142 -10.584 -22.799 1.00 96.62 111 LEU A C 1
ATOM 916 O O . LEU A 1 111 ? 5.827 -9.715 -23.327 1.00 96.62 111 LEU A O 1
ATOM 920 N N . GLU A 1 112 ? 3.892 -10.831 -23.188 1.00 97.19 112 GLU A N 1
ATOM 921 C CA . GLU A 1 112 ? 3.229 -10.108 -24.280 1.00 97.19 112 GLU A CA 1
ATOM 922 C C . GLU A 1 112 ? 2.562 -8.795 -23.845 1.00 97.19 112 GLU A C 1
ATOM 924 O O . GLU A 1 112 ? 2.453 -7.870 -24.650 1.00 97.19 112 GLU A O 1
ATOM 929 N N . ASN A 1 113 ? 2.080 -8.712 -22.598 1.00 96.69 113 ASN A N 1
ATOM 930 C CA . ASN A 1 113 ? 1.184 -7.632 -22.159 1.00 96.69 113 ASN A CA 1
ATOM 931 C C . ASN A 1 113 ? 1.741 -6.758 -21.024 1.00 96.69 113 ASN A C 1
ATOM 933 O O . ASN A 1 113 ? 1.229 -5.660 -20.808 1.00 96.69 113 ASN A O 1
ATOM 937 N N . ASN A 1 114 ? 2.739 -7.222 -20.270 1.00 95.88 114 ASN A N 1
ATOM 938 C CA . ASN A 1 114 ? 3.340 -6.461 -19.176 1.00 95.88 114 ASN A CA 1
ATOM 939 C C . ASN A 1 114 ? 4.465 -5.569 -19.714 1.00 95.88 114 ASN A C 1
ATOM 941 O O . ASN A 1 114 ? 5.350 -6.042 -20.422 1.00 95.88 114 ASN A O 1
ATOM 945 N N . GLN A 1 115 ? 4.455 -4.286 -19.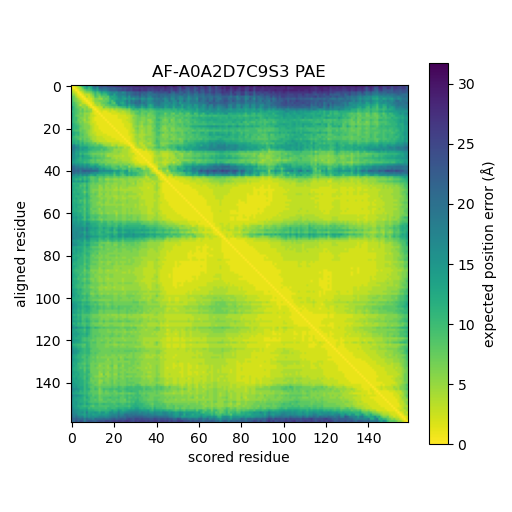355 1.00 91.31 115 GLN A N 1
ATOM 946 C CA . GLN A 1 115 ? 5.424 -3.306 -19.862 1.00 91.31 115 GLN A CA 1
ATOM 947 C C . GLN A 1 115 ? 6.871 -3.589 -19.432 1.00 91.31 115 GLN A C 1
ATOM 949 O O . GLN A 1 115 ? 7.796 -3.145 -20.112 1.00 91.31 115 GLN A O 1
ATOM 954 N N . MET A 1 116 ? 7.050 -4.333 -18.339 1.00 89.62 116 MET A N 1
ATOM 955 C CA . M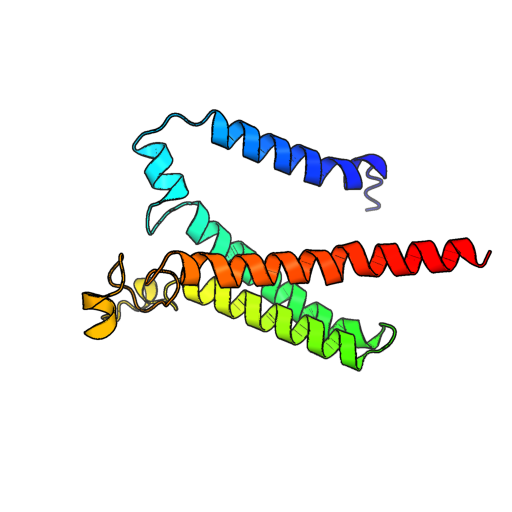ET A 1 116 ? 8.344 -4.709 -17.762 1.00 89.62 116 MET A CA 1
ATOM 956 C C . MET A 1 116 ? 8.614 -6.218 -17.845 1.00 89.62 116 MET A C 1
ATOM 958 O O . MET A 1 116 ? 9.612 -6.696 -17.320 1.00 89.62 116 MET A O 1
ATOM 962 N N . TYR A 1 117 ? 7.757 -6.988 -18.528 1.00 93.69 117 TYR A N 1
ATOM 963 C CA . TYR A 1 117 ? 7.875 -8.448 -18.643 1.00 93.69 117 TYR A CA 1
ATOM 964 C C . TYR A 1 117 ? 7.815 -9.193 -17.300 1.00 93.69 117 TYR A C 1
ATOM 966 O O . TYR A 1 117 ? 8.357 -10.292 -17.171 1.00 93.69 117 TYR A O 1
ATOM 974 N N . GLU A 1 118 ? 7.124 -8.635 -16.307 1.00 94.38 118 GLU A N 1
ATOM 975 C CA . GLU A 1 118 ? 7.047 -9.177 -14.948 1.00 94.38 118 GLU A CA 1
ATOM 976 C C . GLU A 1 118 ? 5.713 -9.872 -14.637 1.00 94.38 118 GLU A C 1
ATOM 978 O O . GLU A 1 118 ? 4.691 -9.676 -15.295 1.00 94.38 118 GLU A O 1
ATOM 983 N N . THR A 1 119 ? 5.709 -10.673 -13.572 1.00 95.44 119 THR A N 1
ATOM 984 C CA . THR A 1 119 ? 4.540 -11.400 -13.056 1.00 95.44 119 THR A CA 1
ATOM 985 C C . THR A 1 119 ? 3.743 -10.530 -12.081 1.00 95.44 119 THR A C 1
ATOM 987 O O . THR A 1 119 ? 3.538 -10.899 -10.927 1.00 95.44 119 THR A O 1
ATOM 990 N N . ASN A 1 120 ? 3.306 -9.355 -12.521 1.00 95.69 120 ASN A N 1
ATOM 991 C CA . ASN A 1 120 ? 2.482 -8.442 -11.727 1.00 95.69 120 ASN A CA 1
ATOM 992 C C . ASN A 1 120 ? 1.372 -7.818 -12.584 1.00 95.69 120 ASN A C 1
ATOM 994 O O . ASN A 1 120 ? 1.440 -7.784 -13.816 1.00 95.69 120 ASN A O 1
ATOM 998 N N . LEU A 1 121 ? 0.305 -7.363 -11.933 1.00 96.25 121 LEU A N 1
ATOM 999 C CA . LEU A 1 121 ? -0.820 -6.714 -12.599 1.00 96.25 121 LEU A CA 1
ATOM 1000 C C . LEU A 1 121 ? -0.574 -5.216 -12.762 1.00 96.25 121 LEU A C 1
ATOM 1002 O O . LEU A 1 121 ? -1.028 -4.635 -13.749 1.00 96.25 121 LEU A O 1
ATOM 1006 N N . HIS A 1 122 ? 0.135 -4.587 -11.823 1.00 93.25 122 HIS A N 1
ATOM 1007 C CA . HIS A 1 122 ? 0.356 -3.140 -11.848 1.00 93.25 122 HIS A CA 1
ATOM 1008 C C . HIS A 1 122 ? 1.102 -2.658 -13.114 1.00 93.25 122 HIS A C 1
ATOM 1010 O O . HIS A 1 122 ? 0.771 -1.576 -13.593 1.00 93.25 122 HIS A O 1
ATOM 1016 N N . ASN A 1 123 ? 1.945 -3.485 -13.759 1.00 93.50 123 ASN A N 1
ATOM 1017 C CA . ASN A 1 123 ? 2.645 -3.122 -15.007 1.00 93.50 123 ASN A CA 1
ATOM 1018 C C . ASN A 1 123 ? 1.902 -3.522 -16.294 1.00 93.50 123 ASN A C 1
ATOM 1020 O O . ASN A 1 123 ? 2.419 -3.329 -17.396 1.00 93.50 123 ASN A O 1
ATOM 1024 N N . LEU A 1 124 ? 0.671 -4.042 -16.198 1.00 95.06 124 LEU A N 1
ATOM 1025 C CA . LEU A 1 124 ? -0.170 -4.296 -17.376 1.00 95.06 124 LEU A CA 1
ATOM 1026 C C . LEU A 1 124 ? -0.793 -3.002 -17.918 1.00 95.06 124 LEU A C 1
ATOM 1028 O O . LEU A 1 124 ? -0.853 -2.789 -19.126 1.00 95.06 124 LEU A O 1
ATOM 1032 N N . THR A 1 125 ? -1.306 -2.135 -17.037 1.00 93.94 125 THR A N 1
ATOM 1033 C CA . THR A 1 125 ? -1.944 -0.871 -17.440 1.00 93.94 125 THR A CA 1
ATOM 1034 C C . THR A 1 125 ? -1.789 0.212 -16.368 1.00 93.94 125 THR A C 1
ATOM 1036 O O . THR A 1 125 ? -1.825 -0.109 -15.179 1.00 93.94 125 THR A O 1
ATOM 1039 N N . PRO A 1 126 ? -1.783 1.510 -16.741 1.00 91.31 126 PRO A N 1
ATOM 1040 C CA . PRO A 1 126 ? -1.749 2.605 -15.763 1.00 91.31 126 PRO A CA 1
ATOM 1041 C C . PRO A 1 126 ? -2.903 2.565 -14.750 1.00 91.31 126 PRO A C 1
ATOM 1043 O O . PRO A 1 126 ? -2.767 2.994 -13.608 1.00 91.31 126 PRO A O 1
ATOM 1046 N N . MET A 1 127 ? -4.064 2.039 -15.154 1.00 93.81 127 MET A N 1
ATOM 1047 C CA . MET A 1 127 ? -5.208 1.881 -14.256 1.00 93.81 127 MET A CA 1
ATOM 1048 C C . MET A 1 127 ? -4.940 0.821 -13.182 1.00 93.81 127 MET A C 1
ATOM 1050 O O . MET A 1 127 ? -5.289 1.034 -12.023 1.00 93.81 127 MET A O 1
ATOM 1054 N N . MET A 1 128 ? -4.331 -0.309 -13.549 1.00 93.69 128 MET A N 1
ATOM 1055 C CA . MET A 1 128 ? -3.971 -1.365 -12.597 1.00 93.69 128 MET A CA 1
ATOM 1056 C C . MET A 1 128 ? -2.897 -0.900 -11.612 1.00 93.69 128 MET A C 1
ATOM 1058 O O . MET A 1 128 ? -2.934 -1.301 -10.452 1.00 93.69 128 MET A O 1
ATOM 1062 N N . GLU A 1 129 ? -2.021 0.009 -12.034 1.00 90.69 129 GLU A N 1
ATOM 1063 C CA . GLU A 1 129 ? -1.061 0.670 -11.153 1.00 90.69 129 GLU A CA 1
ATOM 1064 C C . GLU A 1 129 ? -1.734 1.622 -10.150 1.00 90.69 129 GLU A C 1
ATOM 1066 O O . GLU A 1 129 ? -1.472 1.598 -8.944 1.00 90.69 129 GLU A O 1
ATOM 1071 N N . GLN A 1 130 ? -2.637 2.475 -10.638 1.00 91.19 130 GLN A N 1
ATOM 1072 C CA . GLN A 1 130 ? -3.174 3.582 -9.849 1.00 91.19 130 GLN A CA 1
ATOM 1073 C C . GLN A 1 130 ? -4.368 3.189 -8.981 1.00 91.19 130 GLN A C 1
ATOM 1075 O O . GLN A 1 130 ? -4.500 3.688 -7.860 1.00 91.19 130 GLN A O 1
ATOM 1080 N N . ALA A 1 131 ? -5.253 2.316 -9.463 1.00 93.38 131 ALA A N 1
ATOM 1081 C CA . ALA A 1 131 ? -6.505 2.009 -8.777 1.00 93.38 131 ALA A CA 1
ATOM 1082 C C . ALA A 1 131 ? -6.296 1.441 -7.357 1.00 93.38 131 ALA A C 1
ATOM 1084 O O . ALA A 1 131 ? -6.929 1.961 -6.432 1.00 93.38 131 ALA A O 1
ATOM 1085 N N . PRO A 1 132 ? -5.393 0.466 -7.115 1.00 91.69 132 PRO A N 1
ATOM 1086 C CA . PRO A 1 132 ? -5.140 -0.040 -5.765 1.00 91.69 132 PRO A CA 1
ATOM 1087 C C . PRO A 1 132 ? -4.610 1.048 -4.826 1.00 91.69 132 PRO A C 1
ATOM 1089 O O . PRO A 1 132 ? -5.091 1.178 -3.696 1.00 91.69 132 PRO A O 1
ATOM 1092 N N . LYS A 1 133 ? -3.677 1.880 -5.314 1.00 91.19 133 LYS A N 1
ATOM 1093 C CA . LYS A 1 133 ? -3.105 3.010 -4.568 1.00 91.19 133 LYS A CA 1
ATOM 1094 C C . LYS A 1 133 ? -4.211 3.998 -4.182 1.00 91.19 133 LYS A C 1
ATOM 1096 O O . LYS A 1 133 ? -4.360 4.331 -3.010 1.00 91.19 133 LYS A O 1
ATOM 1101 N N . ILE A 1 134 ? -5.038 4.429 -5.137 1.00 93.50 134 ILE A N 1
ATOM 1102 C CA . ILE A 1 134 ? -6.143 5.377 -4.907 1.00 93.50 134 ILE A CA 1
ATOM 1103 C C . ILE A 1 134 ? -7.149 4.825 -3.893 1.00 93.50 134 ILE A C 1
ATOM 1105 O O . ILE A 1 134 ? -7.516 5.530 -2.953 1.00 93.50 134 ILE A O 1
ATOM 1109 N N . LEU A 1 135 ? -7.581 3.571 -4.046 1.00 93.12 135 LEU A N 1
ATOM 1110 C CA . LEU A 1 135 ? -8.534 2.948 -3.124 1.00 93.12 135 LEU A CA 1
ATOM 1111 C C . LEU A 1 135 ? -7.984 2.894 -1.697 1.00 93.12 135 LEU A C 1
ATOM 1113 O O . LEU A 1 135 ? -8.698 3.228 -0.748 1.00 93.12 135 LEU A O 1
ATOM 1117 N N . LEU A 1 136 ? -6.710 2.529 -1.541 1.00 93.31 136 LEU A N 1
ATOM 1118 C CA . LEU A 1 136 ? -6.051 2.497 -0.241 1.00 93.31 136 LEU A CA 1
ATOM 1119 C C . LEU A 1 136 ? -5.936 3.901 0.374 1.00 93.31 136 LEU A C 1
ATOM 1121 O O . LEU A 1 136 ? -6.235 4.069 1.558 1.00 93.31 136 LEU A O 1
ATOM 1125 N N . HIS A 1 137 ? -5.579 4.918 -0.418 1.00 91.25 137 HIS A N 1
ATOM 1126 C CA . HIS A 1 137 ? -5.537 6.313 0.034 1.00 91.25 137 HIS A CA 1
ATOM 1127 C C . HIS A 1 137 ? -6.910 6.814 0.493 1.00 91.25 137 HIS A C 1
ATOM 1129 O O . HIS A 1 137 ? -7.016 7.435 1.552 1.00 91.25 137 HIS A O 1
ATOM 1135 N N . LEU A 1 138 ? -7.973 6.516 -0.258 1.00 92.06 138 LEU A N 1
ATOM 1136 C CA . LEU A 1 138 ? -9.340 6.870 0.126 1.00 92.06 138 LEU A CA 1
ATOM 1137 C C . LEU A 1 138 ? -9.742 6.168 1.425 1.00 92.06 138 LEU A C 1
ATOM 1139 O O . LEU A 1 138 ? -10.241 6.820 2.342 1.00 92.06 138 LEU A O 1
ATOM 1143 N N . ALA A 1 139 ? -9.475 4.867 1.553 1.00 90.25 139 ALA A N 1
ATOM 1144 C CA . ALA A 1 139 ? -9.738 4.136 2.789 1.00 90.25 139 ALA A CA 1
ATOM 1145 C C . ALA A 1 139 ? -8.977 4.748 3.981 1.00 90.25 139 ALA A C 1
ATOM 1147 O O . ALA A 1 139 ? -9.565 4.968 5.042 1.00 90.25 139 ALA A O 1
ATOM 1148 N N . ALA A 1 140 ? -7.702 5.102 3.803 1.00 89.19 140 ALA A N 1
ATOM 1149 C CA . ALA A 1 140 ? -6.902 5.760 4.833 1.00 89.19 140 ALA A CA 1
ATOM 1150 C C . ALA A 1 140 ? -7.496 7.118 5.239 1.00 89.19 140 ALA A C 1
ATOM 1152 O O . ALA A 1 140 ? -7.623 7.409 6.428 1.00 89.19 140 ALA A O 1
ATOM 1153 N N . LEU A 1 141 ? -7.915 7.928 4.263 1.00 88.88 141 LEU A N 1
ATOM 1154 C CA . LEU A 1 141 ? -8.519 9.239 4.490 1.00 88.88 141 LEU A CA 1
ATOM 1155 C C . LEU A 1 141 ? -9.841 9.127 5.262 1.00 88.88 141 LEU A C 1
ATOM 1157 O O . LEU A 1 141 ? -10.038 9.807 6.273 1.00 88.88 141 LEU A O 1
ATOM 1161 N N . PHE A 1 142 ? -10.742 8.253 4.815 1.00 86.69 142 PHE A N 1
ATOM 1162 C CA . PHE A 1 142 ? -12.052 8.095 5.443 1.00 86.69 142 PHE A CA 1
ATOM 1163 C C . PHE A 1 142 ? -11.952 7.472 6.837 1.00 86.69 142 PHE A C 1
ATOM 1165 O O . PHE A 1 142 ? -12.534 8.001 7.786 1.00 86.69 142 PHE A O 1
ATOM 1172 N N . GLY A 1 143 ? -11.199 6.380 6.980 1.00 83.75 143 GLY A N 1
ATOM 1173 C CA . GLY A 1 143 ? -11.081 5.651 8.243 1.00 83.75 143 GLY A CA 1
ATOM 1174 C C . GLY A 1 143 ? -10.166 6.329 9.265 1.00 83.75 143 GLY A C 1
ATOM 1175 O O . GLY A 1 143 ? -10.449 6.288 10.461 1.00 83.75 143 GLY A O 1
ATOM 1176 N N . GLY A 1 144 ? -9.080 6.954 8.807 1.00 81.88 144 GLY A N 1
ATOM 1177 C CA . GLY A 1 144 ? -8.040 7.523 9.665 1.00 81.88 144 GLY A CA 1
ATOM 1178 C C . GLY A 1 144 ? -8.224 9.000 10.008 1.00 81.88 144 GLY A C 1
ATOM 1179 O O . GLY A 1 144 ? -7.790 9.416 11.079 1.00 81.88 144 GLY A O 1
ATOM 1180 N N . LEU A 1 145 ? -8.877 9.789 9.145 1.00 82.75 145 LEU A N 1
ATOM 1181 C CA . LEU A 1 145 ? -9.026 11.235 9.346 1.00 82.75 145 LEU A CA 1
ATOM 1182 C C . LEU A 1 145 ? -10.490 11.663 9.475 1.00 82.75 145 LEU A C 1
ATOM 1184 O O . LEU A 1 145 ? -10.876 12.239 10.492 1.00 82.75 145 LEU A O 1
ATOM 1188 N N . ILE A 1 146 ? -11.321 11.368 8.471 1.00 83.44 146 ILE A N 1
ATOM 1189 C CA . ILE A 1 146 ? -12.698 11.885 8.413 1.00 83.44 146 ILE A CA 1
ATOM 1190 C C . ILE A 1 146 ? -13.549 11.301 9.543 1.00 83.44 146 ILE A C 1
ATOM 1192 O O . ILE A 1 146 ? -14.212 12.049 10.263 1.00 83.44 146 ILE A O 1
ATOM 1196 N N . TRP A 1 147 ? -13.522 9.980 9.736 1.00 83.81 147 TRP A N 1
ATOM 1197 C CA . TRP A 1 147 ? -14.331 9.331 10.768 1.00 83.81 147 TRP A CA 1
ATOM 1198 C C . TRP A 1 147 ? -14.010 9.834 12.191 1.00 83.81 147 TRP A C 1
ATOM 1200 O O . TRP A 1 147 ? -14.944 10.268 12.876 1.00 83.81 147 TRP A O 1
ATOM 1210 N N . PRO A 1 148 ? -12.738 9.872 12.647 1.00 81.00 148 PRO A N 1
ATOM 1211 C CA . PRO A 1 148 ? -12.399 10.440 13.953 1.00 81.00 148 PRO A CA 1
ATOM 1212 C C . PRO A 1 148 ? -12.832 11.900 14.125 1.00 81.00 148 PRO A C 1
ATOM 1214 O O . PRO A 1 148 ? -13.346 12.256 15.186 1.00 81.00 148 PRO A O 1
ATOM 1217 N N . LEU A 1 149 ? -12.684 12.733 13.088 1.00 82.88 149 LEU A N 1
ATOM 1218 C CA . LEU A 1 149 ? -13.118 14.133 13.122 1.00 82.88 149 LEU A CA 1
ATOM 1219 C C . LEU A 1 149 ? -14.634 14.256 13.303 1.00 82.88 149 LEU A C 1
ATOM 1221 O O . LEU A 1 149 ? -15.090 15.031 14.142 1.00 82.88 149 LEU A O 1
ATOM 1225 N N . VAL A 1 150 ? -15.426 13.467 12.572 1.00 85.75 150 VAL A N 1
ATOM 1226 C CA . VAL A 1 150 ? -16.893 13.459 12.709 1.00 85.75 150 VAL A CA 1
ATOM 1227 C C . VAL A 1 150 ? -17.316 13.034 14.116 1.00 85.75 150 VAL A C 1
ATOM 1229 O O . VAL A 1 150 ? -18.194 13.663 14.710 1.00 85.75 150 VAL A O 1
ATOM 1232 N N . VAL A 1 151 ? -16.681 11.999 14.674 1.00 84.12 151 VAL A N 1
ATOM 1233 C CA . VAL A 1 151 ? -16.945 11.546 16.050 1.00 84.12 151 VAL A CA 1
ATOM 1234 C C . VAL A 1 151 ? -16.586 12.634 17.068 1.00 84.12 151 VAL A C 1
ATOM 1236 O O . VAL A 1 151 ? -17.363 12.884 17.991 1.00 84.12 151 VAL A O 1
ATOM 1239 N N . TYR A 1 152 ? -15.452 13.315 16.888 1.00 83.19 152 TYR A N 1
ATOM 1240 C CA . TYR A 1 152 ? -15.019 14.416 17.751 1.00 83.19 152 TYR A CA 1
ATOM 1241 C C . TYR A 1 152 ? -16.001 15.598 17.726 1.00 83.19 152 TYR A C 1
ATOM 1243 O O . TYR A 1 152 ? -16.430 16.062 18.782 1.00 83.19 152 TYR A O 1
ATOM 1251 N N . MET A 1 153 ? -16.422 16.039 16.536 1.00 86.50 153 MET A N 1
ATOM 1252 C CA . MET A 1 153 ? -17.367 17.153 16.384 1.00 86.50 153 MET A CA 1
ATOM 1253 C C . MET A 1 153 ? -18.728 16.852 17.023 1.00 86.50 153 MET A C 1
ATOM 1255 O O . MET A 1 153 ? -19.251 17.692 17.750 1.00 86.50 153 MET A O 1
ATOM 1259 N N . LYS A 1 154 ? -19.272 15.640 16.827 1.00 84.62 154 LYS A N 1
ATOM 1260 C CA . LYS A 1 154 ? -20.542 15.228 17.455 1.00 84.62 154 LYS A CA 1
ATOM 1261 C C . LYS A 1 154 ? -20.478 15.226 18.981 1.00 84.62 154 LYS A C 1
ATOM 1263 O O . LYS A 1 154 ? -21.467 15.544 19.631 1.00 84.62 154 LYS A O 1
ATOM 1268 N N . LYS A 1 155 ? -19.331 14.859 19.560 1.00 79.75 155 LYS A N 1
ATOM 1269 C CA . LYS A 1 155 ? -19.149 14.857 21.017 1.00 79.75 155 LYS A CA 1
ATOM 1270 C C . LYS A 1 155 ? -19.177 16.276 21.595 1.00 79.75 155 LYS A C 1
ATOM 1272 O O . LYS A 1 155 ? -19.766 16.471 22.650 1.00 79.75 155 LYS A O 1
ATOM 1277 N N . ASN A 1 156 ? -18.589 17.245 20.891 1.00 77.06 156 ASN A N 1
ATOM 1278 C CA . ASN A 1 156 ? -18.541 18.644 21.327 1.00 77.06 156 ASN A CA 1
ATOM 1279 C C . ASN A 1 156 ? -19.851 19.410 21.088 1.00 77.06 156 ASN A C 1
ATOM 1281 O O . ASN A 1 156 ? -20.097 20.380 21.784 1.00 77.06 156 ASN A O 1
ATOM 1285 N N . SER A 1 157 ? -20.695 19.002 20.134 1.00 74.12 157 SER A N 1
ATOM 1286 C CA . SER A 1 157 ? -21.998 19.648 19.893 1.00 74.12 157 SER A CA 1
ATOM 1287 C C . SER A 1 157 ? -23.095 19.257 20.893 1.00 74.12 157 SER A C 1
ATOM 1289 O O . SER A 1 157 ? -24.194 19.795 20.828 1.00 74.12 157 SER A O 1
ATOM 1291 N N . ILE A 1 158 ? -22.837 18.257 21.743 1.00 65.88 158 ILE A N 1
ATOM 1292 C CA . ILE A 1 158 ? -23.782 17.724 22.743 1.00 65.88 158 ILE A CA 1
ATOM 1293 C C . ILE A 1 158 ? -23.422 18.215 24.166 1.00 65.88 158 ILE A C 1
ATOM 1295 O O . ILE A 1 158 ? -24.184 17.986 25.103 1.00 65.88 158 ILE A O 1
ATOM 1299 N N . GLN A 1 159 ? -22.279 18.893 24.328 1.00 51.50 159 GLN A N 1
ATOM 1300 C CA . GLN A 1 159 ? -21.865 19.582 25.558 1.00 51.50 159 GLN A CA 1
ATOM 1301 C C . GLN A 1 159 ? -22.210 21.067 25.477 1.00 51.50 159 GLN A C 1
ATOM 1303 O O . GLN A 1 159 ? -22.545 21.625 26.543 1.00 51.50 159 GLN A O 1
#

Radius of gyration: 19.62 Å; Cα contacts (8 Å, |Δi|>4): 128; chains: 1; bounding box: 42×40×52 Å

Sequence (159 aa):
MDFNVPKSLYAHTPIIIMIGLILCFIMLPQGPFYEWILRSEYGVIENLTILYTAIAAIIAYNLIKLSNHLPNTRFFKVWFALFCISLIYLGLEEASYGQHIFKWESSEYFLENNQMYETNLHNLTPMMEQAPKILLHLAALFGGLIWPLVVYMKKNSIQ

Foldseek 3Di:
DPPCDPPVCVVCVVVVVVVVVVVVLVPDDPDPLNCQQPPDLNHPVLVVLLVVLVVVLVVLVVQLVVLVPPDPSVVSNVLSVVLSVLSVLLSCQSCLVVCVVVVDAADPVLCVQFPVRGNHQLRNDVCSVVVSVVVSVVSCCVVVPVVVVVVVVVVVVVD

Secondary structure (DSSP, 8-state):
------HHHHHHHHHHHHHHHHHHHHHSPSSHHHHHHHT-TT-HHHHHHHHHHHHHHHHHHHHHHHGGGSTTHHHHHHHHHHHHHHHHHHHHHHTGGGHHHHTPPPPHHHHHH-TTS-S-STTT-HHHHHHHHHHHHHHHHIIIIIHHHHHHHHHHTT-

pLDDT: mean 86.49, std 11.59, range [36.41, 97.81]

Solvent-accessible surface area (backbone atoms only — not comparable to full-atom values): 8725 Å² total; per-residue (Å²): 132,87,80,81,69,58,75,66,52,72,68,46,48,62,54,52,52,51,51,50,52,52,51,52,56,73,70,52,65,89,46,75,68,45,43,39,43,72,71,37,101,83,9,60,51,49,58,48,45,28,52,51,25,51,54,48,22,55,53,27,55,53,45,33,67,57,20,74,79,43,88,63,31,69,59,46,29,52,51,27,48,51,52,19,51,52,26,48,50,53,22,31,42,61,43,28,72,42,35,84,80,72,64,63,82,47,53,71,69,26,57,76,51,19,80,78,43,40,67,37,60,40,51,52,39,74,62,53,45,44,50,62,55,52,53,51,52,50,50,48,44,47,66,68,48,51,47,55,50,53,56,53,52,58,58,62,77,75,108

Mean predicted aligned error: 7.17 Å